Protein AF-A0AA96PCM5-F1 (afdb_monomer_lite)

Secondary structure (DSSP, 8-state):
--HHHHTT--TT-EEEETTEEEEEEEEEEE-SSEEEEEESSS-EEEEEGGGGGGEEE--

Structure (mmCIF, N/CA/C/O backbone):
data_AF-A0AA96PCM5-F1
#
_entry.id   AF-A0AA96PCM5-F1
#
loop_
_atom_site.group_PDB
_atom_site.id
_atom_site.type_symbol
_atom_site.label_atom_id
_atom_site.label_alt_id
_atom_site.label_comp_id
_atom_site.label_asym_id
_atom_site.label_entity_id
_atom_site.label_seq_id
_atom_site.pdbx_PDB_ins_code
_atom_site.Cartn_x
_atom_site.Cartn_y
_atom_site.Cartn_z
_atom_site.occupancy
_atom_site.B_iso_or_equiv
_atom_site.auth_seq_id
_atom_site.auth_comp_id
_atom_site.auth_asym_id
_atom_site.auth_atom_id
_atom_site.pdbx_PDB_model_num
ATOM 1 N N . MET A 1 1 ? 5.067 -4.854 -5.263 1.00 94.25 1 MET A N 1
ATOM 2 C CA . MET A 1 1 ? 4.148 -3.846 -5.851 1.00 94.25 1 MET A CA 1
ATOM 3 C C . MET A 1 1 ? 4.962 -2.587 -6.104 1.00 94.25 1 MET A C 1
ATOM 5 O O . MET A 1 1 ? 5.919 -2.354 -5.379 1.00 94.25 1 MET A O 1
ATOM 9 N N . THR A 1 2 ? 4.663 -1.787 -7.126 1.00 96.31 2 THR A N 1
ATOM 10 C CA . THR A 1 2 ? 5.363 -0.502 -7.324 1.00 96.31 2 THR A CA 1
ATOM 11 C C . THR A 1 2 ? 4.706 0.625 -6.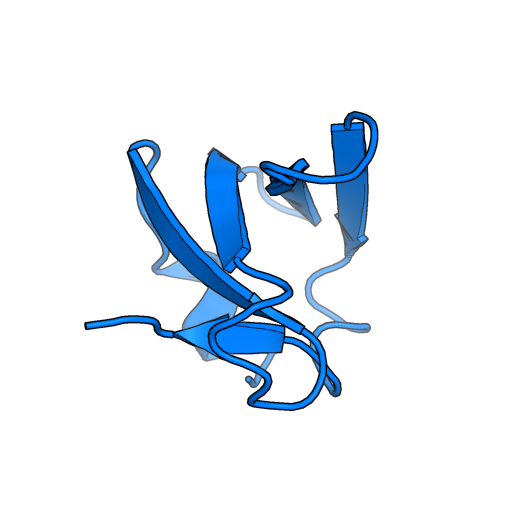525 1.00 96.31 2 THR A C 1
ATOM 13 O O . THR A 1 2 ? 3.535 0.538 -6.147 1.00 96.31 2 THR A O 1
ATOM 16 N N . GLY A 1 3 ? 5.429 1.729 -6.317 1.00 96.69 3 GLY A N 1
ATOM 17 C CA . GLY A 1 3 ? 4.864 2.917 -5.674 1.00 96.69 3 GLY A CA 1
ATOM 18 C C . GLY A 1 3 ? 3.634 3.466 -6.403 1.00 96.69 3 GLY A C 1
ATOM 19 O O . GLY A 1 3 ? 2.620 3.754 -5.773 1.00 96.69 3 GLY A O 1
ATOM 20 N N . ASP A 1 4 ? 3.659 3.530 -7.734 1.00 96.88 4 ASP A N 1
ATOM 21 C CA . ASP A 1 4 ? 2.507 3.989 -8.526 1.00 96.88 4 ASP A CA 1
ATOM 22 C C . ASP A 1 4 ? 1.296 3.057 -8.446 1.00 96.88 4 ASP A C 1
ATOM 24 O O . ASP A 1 4 ? 0.157 3.519 -8.514 1.00 96.88 4 ASP A O 1
ATOM 28 N N . GLN A 1 5 ? 1.516 1.749 -8.286 1.00 97.00 5 GLN A N 1
ATOM 29 C CA . GLN A 1 5 ? 0.431 0.801 -8.033 1.00 97.00 5 GLN A CA 1
ATOM 30 C C . GLN A 1 5 ? -0.163 1.016 -6.640 1.00 97.00 5 GLN A C 1
ATOM 32 O O . GLN A 1 5 ? -1.380 1.086 -6.502 1.00 97.00 5 GLN A O 1
ATOM 37 N N . SER A 1 6 ? 0.681 1.203 -5.623 1.00 97.50 6 SER A N 1
ATOM 38 C CA . SER A 1 6 ? 0.212 1.398 -4.248 1.00 97.50 6 SER A CA 1
ATOM 39 C C . SER A 1 6 ? -0.612 2.674 -4.050 1.00 97.50 6 SER A C 1
ATOM 41 O O . SER A 1 6 ? -1.582 2.664 -3.301 1.00 97.50 6 SER A O 1
ATOM 43 N N . ARG A 1 7 ? -0.323 3.749 -4.796 1.00 97.75 7 ARG A N 1
ATOM 44 C CA . ARG A 1 7 ? -1.133 4.984 -4.799 1.00 97.75 7 ARG A CA 1
ATOM 45 C C . ARG A 1 7 ? -2.560 4.785 -5.312 1.00 97.75 7 ARG A C 1
ATOM 47 O O . ARG A 1 7 ? -3.408 5.638 -5.080 1.00 97.75 7 ARG A O 1
ATOM 54 N N . LYS A 1 8 ? -2.834 3.680 -6.008 1.00 97.38 8 LYS A N 1
ATOM 55 C CA . LYS A 1 8 ? -4.168 3.339 -6.526 1.00 97.38 8 LYS A CA 1
ATOM 56 C C . LYS A 1 8 ? -4.960 2.427 -5.590 1.00 97.38 8 LYS A C 1
ATOM 58 O O . LYS A 1 8 ? -6.133 2.188 -5.873 1.00 97.38 8 LYS A O 1
ATOM 63 N N . LEU A 1 9 ? -4.339 1.929 -4.517 1.00 97.31 9 LEU A N 1
ATOM 64 C CA . LEU A 1 9 ? -5.021 1.107 -3.525 1.00 97.31 9 LEU A CA 1
ATOM 65 C C . LEU A 1 9 ? -6.142 1.893 -2.855 1.00 97.31 9 LEU A C 1
ATOM 67 O O . LEU A 1 9 ? -6.054 3.104 -2.635 1.00 97.31 9 LEU A O 1
ATOM 71 N N . LYS A 1 10 ? -7.198 1.188 -2.499 1.00 98.00 10 LYS A N 1
ATOM 72 C CA . LYS A 1 10 ? -8.332 1.723 -1.763 1.00 98.00 10 LYS A CA 1
ATOM 73 C C . LYS A 1 10 ? -8.296 1.195 -0.343 1.00 98.00 10 LYS A C 1
ATOM 75 O O . LYS A 1 10 ? -7.804 0.103 -0.073 1.00 98.00 10 LYS A O 1
ATOM 80 N N . ILE A 1 11 ? -8.861 1.975 0.570 1.00 98.38 11 ILE A N 1
ATOM 81 C CA . ILE A 1 11 ? -9.171 1.474 1.907 1.00 98.38 11 ILE A CA 1
ATOM 82 C C . ILE A 1 11 ? -10.093 0.258 1.742 1.00 98.38 11 ILE A C 1
ATOM 84 O O . ILE A 1 11 ? -11.100 0.339 1.039 1.00 98.38 11 ILE A O 1
ATOM 88 N N . GLY A 1 12 ? -9.723 -0.855 2.370 1.00 98.06 12 GLY A N 1
ATOM 89 C CA . GLY A 1 12 ? -10.390 -2.148 2.243 1.00 98.06 12 GLY A CA 1
ATOM 90 C C . GLY A 1 12 ? -9.732 -3.126 1.265 1.00 98.06 12 GLY A C 1
ATOM 91 O O . GLY A 1 12 ? -10.040 -4.312 1.351 1.00 98.06 12 GLY A O 1
ATOM 92 N N . ASP A 1 13 ? -8.816 -2.685 0.393 1.00 98.06 13 ASP A N 1
ATOM 93 C CA . ASP A 1 13 ? -8.097 -3.607 -0.497 1.00 98.06 13 ASP A CA 1
ATOM 94 C C . ASP A 1 13 ? -7.263 -4.608 0.315 1.00 98.06 13 ASP A C 1
ATOM 96 O O . ASP A 1 13 ? -6.651 -4.263 1.337 1.00 98.0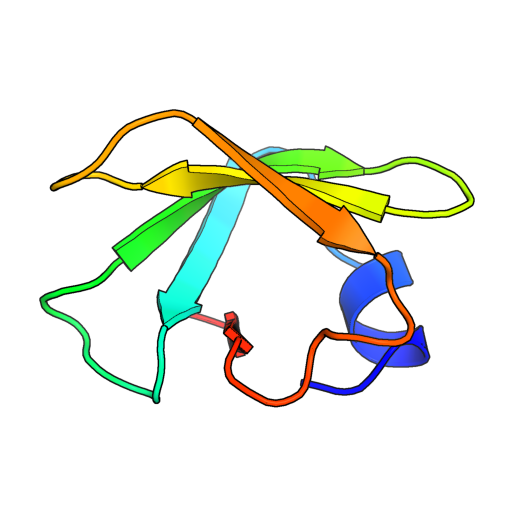6 13 ASP A O 1
ATOM 100 N N . ARG A 1 14 ? -7.227 -5.853 -0.170 1.00 97.94 14 ARG A N 1
ATOM 101 C CA . ARG A 1 14 ? -6.408 -6.926 0.393 1.00 97.94 14 ARG A CA 1
ATOM 102 C C . ARG A 1 14 ? -5.030 -6.947 -0.242 1.00 97.94 14 ARG A C 1
ATOM 104 O O . ARG A 1 14 ? -4.867 -6.726 -1.440 1.00 97.94 14 ARG A O 1
ATOM 111 N N . VAL A 1 15 ? -4.027 -7.209 0.584 1.00 97.69 15 VAL A N 1
ATOM 112 C CA . VAL A 1 15 ? -2.623 -7.296 0.183 1.00 97.69 15 VAL A CA 1
ATOM 113 C C . VAL A 1 15 ? -1.929 -8.448 0.898 1.00 97.69 15 VAL A C 1
ATOM 115 O O . VAL A 1 15 ? -2.372 -8.877 1.961 1.00 97.69 15 VAL A O 1
ATOM 118 N N . HIS A 1 16 ? -0.820 -8.910 0.333 1.00 97.38 16 HIS A N 1
ATOM 119 C CA . HIS A 1 16 ? 0.041 -9.945 0.901 1.00 97.38 16 HIS A CA 1
ATOM 120 C C . HIS A 1 16 ? 1.466 -9.421 1.063 1.00 97.38 16 HIS A C 1
ATOM 122 O O . HIS A 1 16 ? 1.946 -8.631 0.246 1.00 97.38 16 HIS A O 1
ATOM 128 N N . TRP A 1 17 ? 2.164 -9.881 2.095 1.00 96.12 17 TRP A N 1
ATOM 129 C CA . TRP A 1 17 ? 3.602 -9.672 2.234 1.00 96.12 17 TRP A CA 1
ATOM 130 C C . TRP A 1 17 ? 4.365 -10.846 1.615 1.00 96.12 17 TRP A C 1
ATOM 132 O O . TRP A 1 17 ? 4.036 -12.005 1.840 1.00 96.12 17 TRP A O 1
ATOM 142 N N . LYS A 1 18 ? 5.386 -10.560 0.803 1.00 94.06 18 LYS A N 1
ATOM 143 C CA . LYS A 1 18 ? 6.227 -11.538 0.088 1.00 94.06 18 LYS A CA 1
ATOM 144 C C . LYS A 1 18 ? 5.448 -12.592 -0.711 1.00 94.06 18 LYS A C 1
ATOM 146 O O . LYS A 1 18 ? 5.944 -13.696 -0.917 1.00 94.06 18 LYS A O 1
ATOM 151 N N . ASN A 1 19 ? 4.259 -12.233 -1.208 1.00 91.19 19 ASN A N 1
ATOM 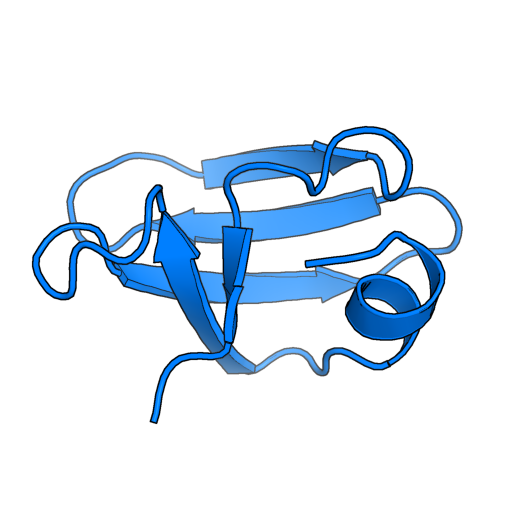152 C CA . ASN A 1 19 ? 3.311 -13.147 -1.863 1.00 91.19 19 ASN A CA 1
ATOM 153 C C . ASN A 1 19 ? 2.867 -14.336 -0.989 1.00 91.19 19 ASN A C 1
ATOM 155 O O . ASN A 1 19 ? 2.441 -15.359 -1.521 1.00 91.19 19 ASN A O 1
ATOM 159 N N . ASP A 1 20 ? 2.956 -14.216 0.335 1.00 94.31 20 ASP A N 1
ATOM 160 C CA . ASP A 1 20 ? 2.439 -15.210 1.266 1.00 94.31 20 ASP A CA 1
ATOM 161 C C . ASP A 1 20 ? 0.973 -14.903 1.598 1.00 94.31 20 ASP A C 1
ATOM 163 O O . ASP A 1 20 ? 0.654 -13.895 2.229 1.00 94.31 20 ASP A O 1
ATOM 167 N N . VAL A 1 21 ? 0.072 -15.794 1.180 1.00 90.75 21 VAL A N 1
ATOM 168 C CA . VAL A 1 21 ? -1.370 -15.700 1.467 1.00 90.75 21 VAL A CA 1
ATOM 169 C C . VAL A 1 21 ? -1.650 -15.800 2.972 1.00 90.75 21 VAL A C 1
ATOM 171 O O . VAL A 1 21 ? -2.630 -15.242 3.462 1.00 90.75 21 VAL A O 1
ATOM 174 N N . GLY A 1 22 ? -0.782 -16.474 3.732 1.00 94.38 22 GLY A N 1
ATOM 175 C CA . GLY A 1 22 ? -0.847 -16.515 5.193 1.00 94.38 22 GLY A CA 1
ATOM 176 C C . GLY A 1 22 ? -0.425 -15.203 5.858 1.00 94.38 22 GLY A C 1
ATOM 177 O O . GLY A 1 22 ? -0.683 -15.006 7.044 1.00 94.38 22 GLY A O 1
ATOM 178 N N . ASP A 1 23 ? 0.185 -14.287 5.111 1.00 95.69 23 ASP A N 1
ATOM 179 C CA . ASP A 1 23 ? 0.651 -12.987 5.583 1.00 95.69 23 ASP A CA 1
ATOM 180 C C . ASP A 1 23 ? -0.140 -11.861 4.912 1.00 95.69 23 ASP A C 1
ATOM 182 O O . ASP A 1 23 ? 0.393 -10.955 4.264 1.00 95.69 23 ASP A O 1
ATOM 186 N N . ALA A 1 24 ? -1.461 -11.982 5.026 1.00 97.50 24 ALA A N 1
ATOM 187 C CA . ALA A 1 24 ? -2.415 -11.078 4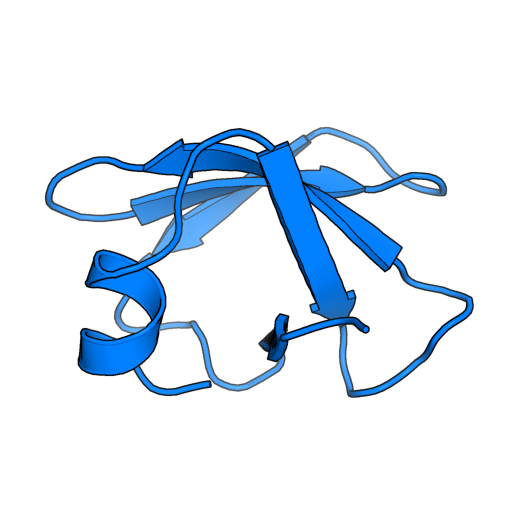.422 1.00 97.50 24 ALA A CA 1
ATOM 188 C C . ALA A 1 24 ? -2.764 -9.896 5.330 1.00 97.50 24 ALA A C 1
ATOM 190 O O . ALA A 1 24 ? -2.717 -9.973 6.561 1.00 97.50 24 ALA A O 1
ATOM 191 N N . GLY A 1 25 ? -3.125 -8.781 4.707 1.00 97.69 25 GLY A N 1
ATOM 192 C CA . GLY A 1 25 ? -3.511 -7.559 5.390 1.00 97.69 25 GLY A CA 1
ATOM 193 C C . GLY A 1 25 ? -4.526 -6.751 4.603 1.00 97.69 25 GLY A C 1
ATOM 194 O O . GLY A 1 25 ? -4.769 -6.982 3.420 1.00 97.69 25 GLY A O 1
ATOM 195 N N . THR A 1 26 ? -5.150 -5.808 5.297 1.00 98.50 26 THR A N 1
ATOM 196 C CA . THR A 1 26 ? -6.163 -4.909 4.744 1.00 98.50 26 THR A CA 1
ATOM 197 C C . THR A 1 26 ? -5.656 -3.479 4.804 1.00 98.50 26 THR A C 1
ATOM 199 O O . THR A 1 26 ? -5.201 -3.027 5.858 1.00 98.50 26 THR A O 1
ATOM 202 N N . VAL A 1 27 ? -5.747 -2.753 3.693 1.00 98.44 27 VAL A N 1
ATOM 203 C CA . VAL A 1 27 ? -5.400 -1.328 3.646 1.00 98.44 27 VAL A CA 1
ATOM 204 C C . VAL A 1 27 ? -6.405 -0.542 4.488 1.00 98.44 27 VAL A C 1
ATOM 206 O O . VAL A 1 27 ? -7.605 -0.570 4.222 1.00 98.44 27 VAL A O 1
ATOM 209 N N . THR A 1 28 ? -5.927 0.174 5.501 1.00 98.62 28 THR A N 1
ATOM 210 C CA . THR A 1 28 ? -6.757 1.026 6.366 1.00 98.62 28 THR A CA 1
ATOM 211 C C . THR A 1 28 ? -6.623 2.501 6.027 1.00 98.62 28 THR A C 1
ATOM 213 O O . THR A 1 28 ? -7.564 3.256 6.247 1.00 98.62 28 THR A O 1
ATOM 216 N N . GLU A 1 29 ? -5.488 2.911 5.456 1.00 98.56 29 GLU A N 1
ATOM 217 C CA . GLU A 1 29 ? -5.256 4.278 4.987 1.00 98.56 29 GLU A CA 1
ATOM 218 C C . GLU A 1 29 ? -4.404 4.273 3.717 1.00 98.56 29 GLU A C 1
ATOM 220 O O . GLU A 1 29 ? -3.513 3.438 3.553 1.00 98.56 29 GLU A O 1
ATOM 225 N N . ASN A 1 30 ? -4.655 5.240 2.835 1.00 98.25 30 ASN A N 1
ATOM 226 C CA . ASN A 1 30 ? -3.807 5.542 1.689 1.00 98.25 30 ASN A CA 1
ATOM 227 C C . ASN A 1 30 ? -3.678 7.064 1.572 1.00 98.25 30 ASN A C 1
ATOM 229 O O . ASN A 1 30 ? -4.671 7.766 1.379 1.00 98.25 30 ASN A O 1
ATOM 233 N N . THR A 1 31 ? -2.465 7.568 1.756 1.00 97.69 31 THR A N 1
ATOM 234 C CA . THR A 1 31 ? -2.146 8.998 1.757 1.00 97.69 31 THR A CA 1
ATOM 235 C C . THR A 1 31 ? -1.249 9.336 0.570 1.00 97.69 31 THR A C 1
ATOM 237 O O . THR A 1 31 ? -0.967 8.504 -0.280 1.00 97.69 31 THR A O 1
ATOM 240 N N . TRP A 1 32 ? -0.762 10.574 0.496 1.00 96.19 32 TRP A N 1
ATOM 241 C CA . TRP A 1 32 ? 0.185 10.970 -0.547 1.00 96.19 32 TRP A CA 1
ATOM 242 C C . TRP A 1 32 ? 1.511 10.182 -0.517 1.00 96.19 32 TRP A C 1
ATOM 244 O O . TRP A 1 32 ? 2.122 9.955 -1.568 1.00 96.19 32 TRP A O 1
ATOM 254 N N . SER A 1 33 ? 1.994 9.812 0.675 1.00 97.25 33 SER A N 1
ATOM 255 C CA . SER A 1 33 ? 3.338 9.246 0.861 1.00 97.25 33 SER A CA 1
ATOM 256 C C . SER A 1 33 ? 3.355 7.776 1.266 1.00 97.25 33 SER A C 1
ATOM 258 O O . SER A 1 33 ? 4.382 7.120 1.076 1.00 97.25 33 SER A O 1
ATOM 260 N N . CYS A 1 34 ? 2.264 7.253 1.820 1.00 98.19 34 CYS A N 1
ATOM 261 C CA . CYS A 1 34 ? 2.231 5.905 2.372 1.00 98.19 34 CYS A CA 1
ATOM 262 C C . CYS A 1 34 ? 0.850 5.256 2.320 1.00 98.19 34 CYS A C 1
ATOM 264 O O . CYS A 1 34 ? -0.180 5.927 2.233 1.00 98.19 34 CYS A O 1
ATOM 266 N N . VAL A 1 35 ? 0.866 3.938 2.497 1.00 98.38 35 VAL A N 1
ATOM 267 C CA . VAL A 1 35 ? -0.292 3.145 2.901 1.00 98.38 35 VAL A CA 1
ATOM 268 C C . VAL A 1 35 ? -0.117 2.669 4.338 1.00 98.38 35 VAL A C 1
ATOM 270 O O . VAL A 1 35 ? 1.003 2.413 4.788 1.00 98.38 35 VAL A O 1
ATOM 273 N N . VAL A 1 36 ? -1.225 2.527 5.056 1.00 98.56 36 VAL A N 1
ATOM 274 C CA . VAL A 1 36 ? -1.268 1.833 6.345 1.00 98.56 36 VAL A CA 1
ATOM 275 C C . VAL A 1 36 ? -2.035 0.539 6.142 1.00 98.56 36 VAL A C 1
ATOM 277 O O . VAL A 1 36 ? -3.137 0.544 5.592 1.00 98.56 36 VAL A O 1
ATOM 280 N N . ILE A 1 37 ? -1.434 -0.570 6.558 1.00 98.50 37 ILE A N 1
ATOM 281 C CA . ILE A 1 37 ? -2.000 -1.910 6.429 1.00 98.50 37 ILE A CA 1
ATOM 282 C C . ILE A 1 37 ? -2.194 -2.482 7.827 1.00 98.50 37 ILE A C 1
ATOM 284 O O . ILE A 1 37 ? -1.272 -2.493 8.646 1.00 98.50 37 ILE A O 1
ATOM 288 N N . LYS A 1 38 ? -3.396 -2.990 8.091 1.00 98.38 38 LYS A N 1
ATOM 289 C CA . LYS A 1 38 ? -3.656 -3.883 9.216 1.00 98.38 38 LYS A CA 1
ATOM 290 C C . LYS A 1 38 ? -3.455 -5.313 8.737 1.00 98.38 38 LYS A C 1
ATOM 292 O O . LYS A 1 38 ? -4.297 -5.838 8.013 1.00 98.38 38 LYS A O 1
ATOM 297 N N . TRP A 1 39 ? -2.347 -5.920 9.134 1.00 97.81 39 TRP A N 1
ATOM 298 C CA . TRP A 1 39 ? -2.087 -7.333 8.879 1.00 97.81 39 TRP A CA 1
ATOM 299 C C . TRP A 1 39 ? -2.971 -8.206 9.769 1.00 97.81 39 TRP A C 1
ATOM 301 O O . TRP A 1 39 ? -3.231 -7.859 10.920 1.00 97.81 39 TRP A O 1
ATOM 311 N N . ASP A 1 40 ? -3.412 -9.350 9.261 1.00 97.38 40 ASP A N 1
ATOM 312 C CA . ASP A 1 40 ? -4.306 -10.243 10.004 1.00 97.38 40 ASP A CA 1
ATOM 313 C C . ASP A 1 40 ? -3.572 -10.932 11.161 1.00 97.38 40 ASP A C 1
ATOM 315 O O . ASP A 1 40 ? -4.118 -11.096 12.250 1.00 97.38 40 ASP A O 1
ATOM 319 N N . ASN A 1 41 ? -2.304 -11.279 10.925 1.00 96.00 41 ASN A N 1
ATOM 320 C CA . ASN A 1 41 ? -1.444 -12.003 11.860 1.00 96.00 41 ASN A CA 1
ATOM 321 C C . ASN A 1 41 ? -0.398 -11.102 12.546 1.00 96.00 41 ASN A C 1
ATOM 323 O O . ASN A 1 41 ? 0.501 -11.602 13.224 1.00 96.00 41 ASN A O 1
ATOM 327 N N . ARG A 1 42 ? -0.466 -9.773 12.355 1.00 94.56 42 ARG A N 1
ATOM 328 C CA . ARG A 1 42 ? 0.478 -8.791 12.930 1.00 94.56 42 ARG A CA 1
ATOM 329 C C . ARG A 1 42 ? -0.248 -7.513 13.364 1.00 94.56 42 ARG A C 1
ATOM 331 O O . ARG A 1 42 ? -1.469 -7.427 13.343 1.00 94.56 42 ARG A O 1
ATOM 338 N N . GLY A 1 43 ? 0.520 -6.514 13.794 1.00 94.81 43 GLY A N 1
ATOM 339 C CA . GLY A 1 43 ? 0.005 -5.173 14.071 1.00 94.81 43 GLY A CA 1
ATOM 340 C C . GLY A 1 43 ? -0.227 -4.335 12.809 1.00 94.81 43 GLY A C 1
ATOM 341 O O . GLY A 1 43 ? -0.091 -4.807 11.681 1.00 94.81 43 GLY A O 1
ATOM 342 N N . LEU A 1 44 ? -0.540 -3.056 13.020 1.00 97.81 44 LEU A N 1
ATOM 343 C CA . LEU A 1 44 ? -0.551 -2.050 11.959 1.00 97.81 44 LEU A CA 1
ATOM 344 C C . LEU A 1 44 ? 0.873 -1.779 11.463 1.00 97.81 44 LEU A C 1
ATOM 346 O O . LEU A 1 44 ? 1.812 -1.719 12.258 1.00 97.81 44 LEU A O 1
ATOM 350 N N . GLN A 1 45 ? 1.015 -1.558 10.162 1.00 98.00 45 GLN A N 1
ATOM 351 C CA . GLN A 1 45 ? 2.273 -1.151 9.554 1.00 98.00 45 GLN A CA 1
ATOM 352 C C . GLN A 1 45 ? 2.046 -0.026 8.550 1.00 98.00 45 GLN A C 1
ATOM 354 O O . GLN A 1 45 ? 1.203 -0.132 7.662 1.00 98.00 45 GLN A O 1
ATOM 359 N N . THR A 1 46 ? 2.847 1.029 8.671 1.00 98.38 46 THR A N 1
ATOM 360 C CA . THR A 1 46 ? 2.934 2.099 7.676 1.00 98.38 46 THR A CA 1
ATOM 361 C C . THR A 1 46 ? 4.03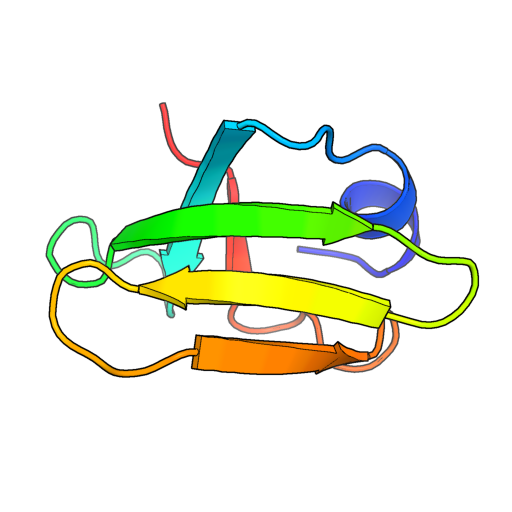6 1.758 6.683 1.00 98.38 46 THR A C 1
ATOM 363 O O . THR A 1 46 ? 5.175 1.525 7.087 1.00 98.38 46 THR A O 1
ATOM 366 N N . ILE A 1 47 ? 3.711 1.746 5.392 1.00 97.94 47 ILE A N 1
ATOM 367 C CA . ILE A 1 47 ? 4.656 1.456 4.310 1.00 97.94 47 ILE A CA 1
ATOM 368 C C . ILE A 1 47 ? 4.665 2.639 3.350 1.00 97.94 47 ILE A C 1
ATOM 370 O O . ILE A 1 47 ? 3.627 3.032 2.812 1.00 97.94 47 ILE A O 1
ATOM 374 N N . MET A 1 48 ? 5.841 3.233 3.149 1.00 98.19 48 MET A N 1
ATOM 375 C CA . MET A 1 48 ? 6.006 4.325 2.193 1.00 98.19 48 MET A CA 1
ATOM 376 C C . MET A 1 48 ? 5.855 3.783 0.775 1.00 98.19 48 MET A C 1
ATOM 378 O O . MET A 1 48 ? 6.298 2.676 0.480 1.00 98.19 48 MET A O 1
ATOM 382 N N . HIS A 1 49 ? 5.295 4.570 -0.143 1.00 97.62 49 HIS A N 1
ATOM 383 C CA . HIS A 1 49 ? 5.123 4.119 -1.531 1.00 97.62 49 HIS A CA 1
ATOM 384 C C . HIS A 1 49 ? 6.447 3.721 -2.206 1.00 97.62 49 HIS A C 1
ATOM 386 O O . HIS A 1 49 ? 6.454 2.897 -3.118 1.00 97.62 49 HIS A O 1
ATOM 392 N N . ASN A 1 50 ? 7.571 4.276 -1.750 1.00 97.00 50 ASN A N 1
ATOM 393 C CA . ASN A 1 50 ? 8.897 3.940 -2.265 1.00 97.00 50 ASN A CA 1
ATOM 394 C C . ASN A 1 50 ? 9.434 2.593 -1.733 1.00 97.00 50 ASN A C 1
ATOM 396 O O . ASN A 1 50 ? 10.390 2.075 -2.301 1.00 97.00 50 ASN A O 1
ATOM 400 N N . ASP A 1 51 ? 8.778 1.999 -0.729 1.00 96.88 51 ASP A N 1
ATOM 401 C CA . ASP A 1 51 ? 9.196 0.776 -0.030 1.00 96.88 51 ASP A CA 1
ATOM 402 C C . ASP A 1 51 ? 8.222 -0.404 -0.255 1.00 96.88 51 ASP A C 1
ATOM 404 O O . ASP A 1 51 ? 8.187 -1.369 0.505 1.00 96.88 51 ASP A O 1
ATOM 408 N N . MET A 1 52 ? 7.419 -0.367 -1.325 1.00 96.00 52 MET A N 1
ATOM 409 C CA . MET A 1 52 ? 6.362 -1.359 -1.618 1.00 96.00 52 MET A CA 1
ATOM 410 C C . MET A 1 52 ? 6.860 -2.692 -2.210 1.00 96.00 52 MET A C 1
ATOM 412 O O . MET A 1 52 ? 6.058 -3.500 -2.694 1.00 96.00 52 MET A O 1
ATOM 416 N N . VAL A 1 53 ? 8.175 -2.926 -2.213 1.00 93.88 53 VAL A N 1
ATOM 417 C CA . VAL A 1 53 ? 8.818 -4.0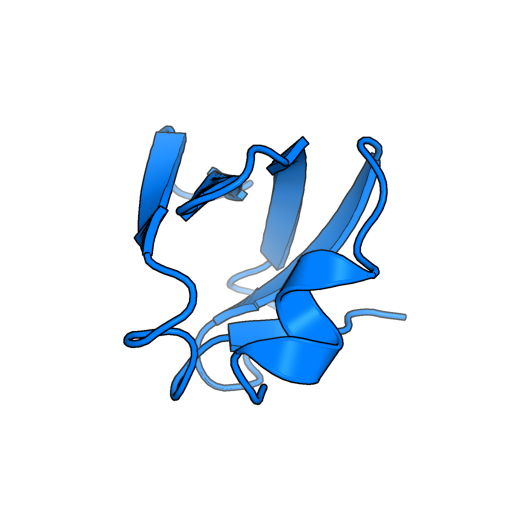34 -2.941 1.00 93.88 53 VAL A CA 1
ATOM 418 C C . VAL A 1 53 ? 8.259 -5.403 -2.549 1.00 93.88 53 VAL A C 1
ATOM 420 O O . VAL A 1 53 ? 7.945 -6.200 -3.431 1.00 93.88 53 VAL A O 1
ATOM 423 N N . ASP A 1 54 ? 8.039 -5.626 -1.255 1.00 96.00 54 ASP A N 1
ATOM 424 C CA . ASP A 1 54 ? 7.574 -6.901 -0.702 1.00 96.00 54 ASP A CA 1
ATOM 425 C C . ASP A 1 54 ? 6.045 -7.013 -0.616 1.00 96.00 54 ASP A C 1
ATOM 427 O O . ASP A 1 54 ? 5.531 -8.076 -0.290 1.00 96.00 54 ASP A O 1
ATOM 431 N N . VAL A 1 55 ? 5.289 -5.954 -0.910 1.00 96.56 55 VAL A N 1
ATOM 432 C CA . VAL A 1 55 ? 3.821 -6.006 -0.860 1.00 96.56 55 VAL A CA 1
ATOM 433 C C . VAL A 1 55 ? 3.273 -6.416 -2.221 1.00 96.56 55 VAL A C 1
ATOM 435 O O . VAL A 1 55 ? 3.734 -5.927 -3.252 1.00 96.56 55 VAL A O 1
ATOM 438 N N . SER A 1 56 ? 2.255 -7.263 -2.269 1.00 96.25 56 SER A N 1
ATOM 439 C CA . SER A 1 56 ? 1.493 -7.572 -3.483 1.00 96.25 56 SER A CA 1
ATOM 440 C C . SER A 1 56 ? -0.005 -7.432 -3.246 1.00 96.25 56 SER A C 1
ATOM 442 O O . SER A 1 56 ? -0.461 -7.418 -2.106 1.00 96.25 56 SER A O 1
ATOM 444 N N . LEU A 1 57 ? -0.769 -7.241 -4.324 1.00 95.00 57 LEU A N 1
ATOM 445 C CA . LEU A 1 57 ? -2.228 -7.210 -4.248 1.00 95.00 57 LEU A CA 1
ATOM 446 C C . LEU A 1 57 ? -2.735 -8.630 -3.951 1.00 95.00 57 LEU A C 1
ATOM 448 O O . LEU A 1 57 ? -2.209 -9.587 -4.520 1.00 95.00 57 LEU A O 1
ATOM 452 N N . GLY A 1 58 ? -3.705 -8.754 -3.049 1.00 87.06 58 GLY A N 1
ATOM 453 C CA . GLY A 1 58 ? -4.426 -9.999 -2.798 1.00 87.06 58 GLY A CA 1
ATOM 454 C C . GLY A 1 58 ? -5.673 -10.115 -3.673 1.00 87.06 58 GLY A C 1
ATOM 455 O O . GLY A 1 58 ? -6.194 -9.097 -4.131 1.00 87.06 58 GLY A O 1
ATOM 456 N N . ASP A 1 59 ? -6.110 -11.352 -3.910 1.00 76.81 59 ASP A N 1
ATOM 457 C CA . ASP A 1 59 ? -7.412 -11.671 -4.516 1.00 76.81 59 ASP A CA 1
ATOM 458 C C . ASP A 1 59 ? -8.590 -11.344 -3.579 1.00 76.81 59 ASP A C 1
ATOM 460 O O . ASP A 1 59 ? -8.424 -11.447 -2.336 1.00 76.81 59 ASP A O 1
#

Foldseek 3Di:
DALVVLLPDDQQFKKAFQPDPQFIWGFHDHDPFWTWTQTPPDHIDTDGNHRCPRMDTDD

pLDDT: mean 96.33, std 3.32, range [76.81, 98.62]

Sequence (59 aa):
MTGDQSRKLKIGDRVHWKNDVGDAGTVTENTWSCVVIKWDNRGLQTIMHNDMVDVSLGD

Radius of gyration: 9.82 Å; chains: 1; bounding box: 20×28×23 Å